Protein AF-A0A3D0S8X0-F1 (afdb_monomer_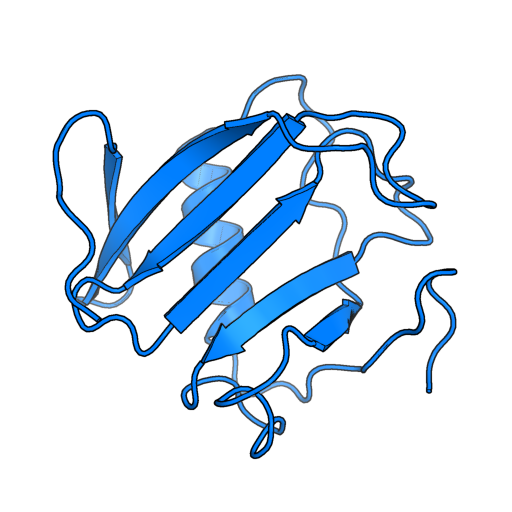lite)

Radius of gyration: 13.37 Å; chains: 1; bounding box: 34×30×32 Å

Secondary structure (DSSP, 8-state):
-PPP-TT-EEEEETTEEEEEEEEE-PPPTTBS-SEEEEEEETTSSEEEEEETTB-GGG-EEEEEES-STT-TTTTSS-EEEE-----SSSS--HHHHHHHHHHHTSSSPPPBB-TTS-B-

Structure (mmCIF, N/CA/C/O backbone):
data_AF-A0A3D0S8X0-F1
#
_entry.id   AF-A0A3D0S8X0-F1
#
loop_
_atom_site.group_PDB
_atom_site.id
_atom_site.type_symbol
_atom_site.label_atom_id
_atom_site.label_alt_id
_atom_site.label_comp_id
_atom_site.label_asym_id
_atom_site.label_entity_id
_atom_site.label_seq_id
_atom_site.pdbx_PDB_ins_code
_atom_site.Cartn_x
_atom_site.Cartn_y
_atom_site.Cartn_z
_atom_site.occupancy
_atom_site.B_iso_or_equiv
_atom_site.auth_seq_id
_atom_site.auth_comp_id
_atom_site.auth_asym_id
_atom_site.auth_atom_id
_atom_site.pdbx_PDB_model_num
ATOM 1 N N . MET A 1 1 ? -0.470 -2.572 17.639 1.00 41.50 1 MET A N 1
ATOM 2 C CA . MET A 1 1 ? -0.042 -1.162 17.768 1.00 41.50 1 MET A CA 1
ATOM 3 C C . MET A 1 1 ? -1.163 -0.285 17.238 1.00 41.50 1 MET A C 1
ATOM 5 O O . MET A 1 1 ? -1.535 -0.459 16.087 1.00 41.50 1 MET A O 1
ATOM 9 N N . ALA A 1 2 ? -1.746 0.585 18.065 1.00 41.28 2 ALA A N 1
ATOM 10 C CA . ALA A 1 2 ? -2.797 1.498 17.616 1.00 41.28 2 ALA A CA 1
ATOM 11 C C . ALA A 1 2 ? -2.162 2.678 16.867 1.00 41.28 2 ALA A C 1
ATOM 13 O O . ALA A 1 2 ? -1.324 3.395 17.414 1.00 41.28 2 ALA A O 1
ATOM 14 N N . VAL A 1 3 ? -2.530 2.867 15.602 1.00 56.97 3 VAL A N 1
ATOM 15 C CA . VAL A 1 3 ? -2.006 3.957 14.775 1.00 56.97 3 VAL A CA 1
ATOM 16 C C . VAL A 1 3 ? -2.866 5.207 14.998 1.00 56.97 3 VAL A C 1
ATOM 18 O O . VAL A 1 3 ? -4.050 5.213 14.680 1.00 56.97 3 VAL A O 1
ATOM 21 N N . SER A 1 4 ? -2.282 6.278 15.550 1.00 51.75 4 SER A N 1
ATOM 22 C CA . SER A 1 4 ? -2.991 7.549 15.810 1.00 51.75 4 SER A CA 1
ATOM 23 C C . SER A 1 4 ? -3.616 8.143 14.535 1.00 51.75 4 SER A C 1
ATOM 25 O O . SER A 1 4 ? -2.936 8.312 13.535 1.00 51.75 4 SER A O 1
ATOM 27 N N . GLY A 1 5 ? -4.898 8.504 14.519 1.00 54.31 5 GLY A N 1
ATOM 28 C CA . GLY A 1 5 ? -5.562 9.000 13.298 1.00 54.31 5 GLY A CA 1
ATOM 29 C C . GLY A 1 5 ? -5.206 10.434 12.867 1.00 54.31 5 GLY A C 1
ATOM 30 O O . GLY A 1 5 ? -5.676 10.886 11.824 1.00 54.31 5 GLY A O 1
ATOM 31 N N . LYS A 1 6 ? -4.427 11.184 13.658 1.00 55.84 6 LYS A N 1
ATOM 32 C CA . LYS A 1 6 ? -4.190 12.622 13.432 1.00 55.84 6 LYS A CA 1
ATOM 33 C C . LYS A 1 6 ? -3.328 12.853 12.179 1.00 55.84 6 LYS A C 1
ATOM 35 O O . LYS A 1 6 ? -2.241 12.296 12.076 1.00 55.84 6 LYS A O 1
ATOM 40 N N . GLY A 1 7 ? -3.816 13.664 11.233 1.00 65.31 7 GLY A N 1
ATOM 41 C CA . GLY A 1 7 ? -3.108 14.004 9.984 1.00 65.31 7 GLY A CA 1
ATOM 42 C C . GLY A 1 7 ? -3.128 12.920 8.898 1.00 65.31 7 GLY A C 1
ATOM 43 O O . GLY A 1 7 ? -2.474 13.073 7.871 1.00 65.31 7 GLY A O 1
ATOM 44 N N . ARG A 1 8 ? -3.877 11.829 9.104 1.00 81.50 8 ARG A N 1
ATOM 45 C CA . ARG A 1 8 ? -3.945 10.685 8.185 1.00 81.50 8 ARG A CA 1
ATOM 46 C C . ARG A 1 8 ? -5.284 10.652 7.462 1.00 81.50 8 ARG A C 1
ATOM 48 O O . ARG A 1 8 ? -6.330 10.934 8.047 1.00 81.50 8 ARG A O 1
ATOM 55 N N . ARG A 1 9 ? -5.257 10.288 6.183 1.00 88.12 9 ARG A N 1
ATOM 56 C CA . ARG A 1 9 ? -6.460 10.132 5.364 1.00 88.12 9 ARG A CA 1
ATOM 57 C C . ARG A 1 9 ? -7.066 8.756 5.617 1.00 88.12 9 ARG A C 1
ATOM 59 O O . ARG A 1 9 ? -6.347 7.777 5.797 1.00 88.12 9 ARG A O 1
ATOM 66 N N . LYS A 1 10 ? -8.396 8.683 5.646 1.00 90.56 10 LYS A N 1
ATOM 67 C CA . LYS A 1 10 ? -9.140 7.429 5.822 1.00 90.56 10 LYS A CA 1
ATOM 68 C C . LYS A 1 10 ? -9.636 6.931 4.472 1.00 90.56 10 LYS A C 1
ATOM 70 O O . LYS A 1 10 ? -10.023 7.736 3.627 1.00 90.56 10 LYS A O 1
ATOM 75 N N . ILE A 1 11 ? -9.648 5.619 4.281 1.00 90.88 11 ILE A N 1
ATOM 76 C CA . ILE A 1 11 ? -10.283 4.972 3.131 1.00 90.88 11 ILE A CA 1
ATOM 77 C C . ILE A 1 11 ? -10.914 3.652 3.571 1.00 90.88 11 ILE A C 1
ATOM 79 O O . ILE A 1 11 ? -10.385 2.968 4.447 1.00 90.88 11 ILE A O 1
ATOM 83 N N . ILE A 1 12 ? -12.058 3.312 2.980 1.00 90.50 12 ILE A N 1
ATOM 84 C CA . ILE A 1 12 ? -12.750 2.046 3.224 1.00 90.50 12 ILE A CA 1
ATOM 85 C C . ILE A 1 12 ? -12.646 1.201 1.956 1.00 90.50 12 ILE A C 1
ATOM 87 O O . ILE A 1 12 ? -13.060 1.637 0.878 1.00 90.50 12 ILE A O 1
ATOM 91 N N . VAL A 1 13 ? -12.083 0.002 2.088 1.00 87.88 13 VAL A N 1
ATOM 92 C CA . VAL A 1 13 ? -11.888 -0.962 0.995 1.00 87.88 13 VAL A CA 1
ATOM 93 C C . VAL A 1 13 ? -12.299 -2.339 1.507 1.00 87.88 13 VAL A C 1
ATOM 95 O O . VAL A 1 13 ? -11.911 -2.720 2.608 1.00 87.88 13 VAL A O 1
ATOM 98 N N . GLY A 1 14 ? -13.149 -3.060 0.767 1.00 83.94 14 GLY A N 1
ATOM 99 C CA . GLY A 1 14 ? -13.637 -4.384 1.185 1.00 83.94 14 GLY A CA 1
ATOM 100 C C . GLY A 1 14 ? -14.328 -4.405 2.559 1.00 83.94 14 GLY A C 1
ATOM 101 O O . GLY A 1 14 ? -14.204 -5.378 3.294 1.00 83.94 14 GLY A O 1
ATOM 102 N N . GLY A 1 15 ? -14.984 -3.307 2.958 1.00 85.19 15 GLY A N 1
ATOM 103 C CA . GLY A 1 15 ? -15.625 -3.174 4.276 1.00 85.19 15 GLY A CA 1
ATOM 104 C C . GLY A 1 15 ? -14.664 -2.941 5.451 1.00 85.19 15 GLY A C 1
ATOM 105 O O . GLY A 1 15 ? -15.112 -2.833 6.590 1.00 85.19 15 GLY A O 1
ATOM 106 N N . ARG A 1 16 ? -13.354 -2.820 5.203 1.00 87.88 16 ARG A N 1
ATOM 107 C CA . ARG A 1 16 ? -12.332 -2.552 6.224 1.00 87.88 16 ARG A CA 1
ATOM 108 C C . ARG A 1 16 ? -11.845 -1.110 6.148 1.00 87.88 16 ARG A C 1
ATOM 110 O O . ARG A 1 16 ? -11.749 -0.528 5.069 1.00 87.88 16 ARG A O 1
ATOM 117 N N . THR A 1 17 ? -11.534 -0.532 7.309 1.00 89.81 17 THR A N 1
ATOM 118 C CA . THR A 1 17 ? -11.013 0.839 7.408 1.00 89.81 17 THR A CA 1
ATOM 119 C C . THR A 1 17 ? -9.492 0.839 7.405 1.00 89.81 17 THR A C 1
ATOM 121 O O . THR A 1 17 ? -8.855 0.197 8.244 1.00 89.81 17 THR A O 1
ATOM 124 N N . TYR A 1 18 ? -8.930 1.645 6.512 1.00 90.25 18 TYR A N 1
ATOM 125 C CA . TYR A 1 18 ? -7.502 1.881 6.387 1.00 90.25 18 TYR A CA 1
ATOM 126 C C . TYR A 1 18 ? -7.182 3.358 6.612 1.00 90.25 18 TYR A C 1
ATOM 128 O O . TYR A 1 18 ? -7.964 4.255 6.277 1.00 90.25 18 TYR A O 1
ATOM 136 N N . LEU A 1 19 ? -6.008 3.599 7.182 1.00 90.88 19 LEU A N 1
ATOM 137 C CA . LEU A 1 19 ? -5.378 4.903 7.297 1.00 90.88 19 LEU A CA 1
ATOM 138 C C . LEU A 1 19 ? -4.219 4.962 6.312 1.00 90.88 19 LEU A C 1
ATOM 140 O O . LEU A 1 19 ? -3.419 4.034 6.241 1.00 90.88 19 LEU A O 1
ATOM 144 N N . TRP A 1 20 ? -4.100 6.063 5.586 1.00 90.81 20 TRP A N 1
ATOM 145 C CA . TRP A 1 20 ? -2.988 6.277 4.675 1.00 90.81 20 TRP A CA 1
ATOM 146 C C . TRP A 1 20 ? -2.471 7.708 4.738 1.00 90.81 20 TRP A C 1
ATOM 148 O O . TRP A 1 20 ? -3.191 8.645 5.097 1.00 90.81 20 TRP A O 1
ATOM 158 N N . TRP A 1 21 ? -1.193 7.869 4.427 1.00 89.38 21 TRP A N 1
ATOM 159 C CA . TRP A 1 21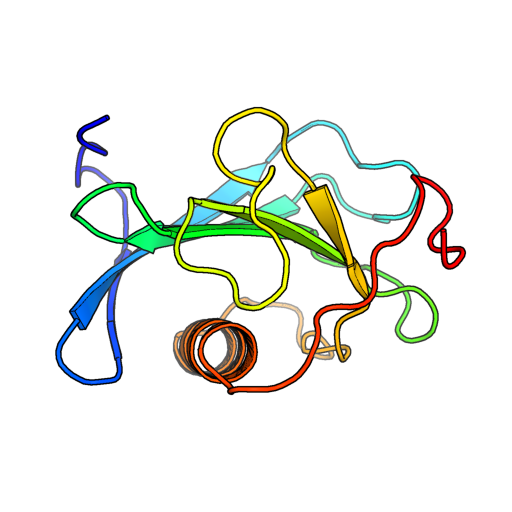 ? -0.529 9.162 4.330 1.00 89.38 21 TRP A CA 1
ATOM 160 C C . TRP A 1 21 ? 0.686 9.056 3.415 1.00 89.38 21 TRP A C 1
ATOM 162 O O . TRP A 1 21 ? 1.187 7.964 3.151 1.00 89.38 21 TRP A O 1
ATOM 172 N N . VAL A 1 22 ? 1.146 10.208 2.943 1.00 86.75 22 VAL A N 1
ATOM 173 C CA . VAL A 1 22 ? 2.434 10.339 2.266 1.00 86.75 22 VAL A CA 1
ATOM 174 C C . VAL A 1 22 ? 3.428 10.862 3.296 1.00 86.75 22 VAL A C 1
ATOM 176 O O . VAL A 1 22 ? 3.101 11.781 4.048 1.00 86.75 22 VAL A O 1
ATOM 179 N N . GLY A 1 23 ? 4.589 10.227 3.388 1.00 85.75 23 GLY A N 1
ATOM 180 C CA . GLY A 1 23 ? 5.685 10.623 4.262 1.00 85.75 23 GLY A CA 1
ATOM 181 C C . GLY A 1 23 ? 6.992 10.744 3.490 1.00 85.75 23 GLY A C 1
ATOM 182 O O . GLY A 1 23 ? 7.054 10.385 2.316 1.00 85.75 23 GLY A O 1
ATOM 183 N N . HIS A 1 24 ? 8.015 11.228 4.184 1.00 83.56 24 HIS A N 1
ATOM 184 C CA . HIS A 1 24 ? 9.392 11.308 3.704 1.00 83.56 24 HIS A CA 1
ATOM 185 C C . HIS A 1 24 ? 10.272 10.464 4.633 1.00 83.56 24 HIS A C 1
ATOM 187 O O . HIS A 1 24 ? 10.079 10.507 5.851 1.00 83.56 24 HIS A O 1
ATOM 193 N N . ASP A 1 25 ? 11.148 9.647 4.063 1.00 81.50 25 ASP A N 1
ATOM 194 C CA . ASP A 1 25 ? 12.135 8.804 4.747 1.00 81.50 25 ASP A CA 1
ATOM 195 C C . ASP A 1 25 ? 13.425 8.793 3.923 1.00 81.50 25 ASP A C 1
ATOM 197 O O . ASP A 1 25 ? 13.432 9.265 2.786 1.00 81.50 25 ASP A O 1
ATOM 201 N N . ASP A 1 26 ? 14.498 8.222 4.459 1.00 75.50 26 ASP A N 1
ATOM 202 C CA . ASP A 1 26 ? 15.698 8.012 3.653 1.00 75.50 26 ASP A CA 1
ATOM 203 C C . ASP A 1 26 ? 15.349 7.206 2.386 1.00 75.50 26 ASP A C 1
ATOM 205 O O . ASP A 1 26 ? 14.609 6.214 2.463 1.00 75.50 26 ASP A O 1
ATOM 209 N N . PRO A 1 27 ? 15.840 7.625 1.203 1.00 67.38 27 PRO A N 1
ATOM 210 C CA . PRO A 1 27 ? 15.552 6.921 -0.033 1.00 67.38 27 PRO A CA 1
ATOM 211 C C . PRO A 1 27 ? 16.077 5.486 0.063 1.00 67.38 27 PRO A C 1
ATOM 213 O O . PRO A 1 27 ? 17.248 5.239 0.362 1.00 67.38 27 PRO A O 1
ATOM 216 N N . GLU A 1 28 ? 15.203 4.523 -0.213 1.00 70.12 28 GLU A N 1
ATOM 217 C CA . GLU A 1 28 ? 15.611 3.138 -0.400 1.00 70.12 28 GLU A CA 1
ATOM 218 C C . GLU A 1 28 ? 16.532 3.036 -1.625 1.00 70.12 28 GLU A C 1
ATOM 220 O O . GLU A 1 28 ? 16.419 3.801 -2.578 1.00 70.12 28 GLU A O 1
ATOM 225 N N . CYS A 1 29 ? 17.420 2.039 -1.643 1.00 66.62 29 CYS A N 1
ATOM 226 C CA . CYS A 1 29 ? 18.461 1.877 -2.673 1.00 66.62 29 CYS A CA 1
ATOM 227 C C . CYS A 1 29 ? 17.934 1.901 -4.128 1.00 66.62 29 CYS A C 1
ATOM 229 O O . CYS A 1 29 ? 18.673 2.220 -5.057 1.00 66.62 29 CYS A O 1
ATOM 231 N N . LEU A 1 30 ? 16.656 1.571 -4.322 1.00 66.12 30 LEU A N 1
ATOM 232 C CA . LEU A 1 30 ? 15.970 1.545 -5.613 1.00 66.12 30 LEU A CA 1
ATOM 233 C C . LEU A 1 30 ? 14.885 2.621 -5.770 1.00 66.12 30 LEU A C 1
ATOM 235 O O . LEU A 1 30 ? 14.298 2.725 -6.850 1.00 66.12 30 LEU A O 1
ATOM 239 N N . SER A 1 31 ? 14.573 3.393 -4.725 1.00 64.44 31 SER A N 1
ATOM 240 C CA . SER A 1 31 ? 13.659 4.521 -4.856 1.00 64.44 31 SER A CA 1
ATOM 241 C C . SER A 1 31 ? 14.454 5.764 -5.228 1.00 64.44 31 SER A C 1
ATOM 243 O O . SER A 1 31 ? 15.294 6.243 -4.476 1.00 64.44 31 SER A O 1
ATOM 245 N N . GLY A 1 32 ? 14.153 6.344 -6.391 1.00 66.00 32 GLY A N 1
ATOM 246 C CA . GLY A 1 32 ? 14.696 7.651 -6.774 1.00 66.00 32 GLY A CA 1
ATOM 247 C C . GLY A 1 32 ? 14.150 8.813 -5.931 1.00 66.00 32 GLY A C 1
ATOM 248 O O . GLY A 1 32 ? 14.402 9.969 -6.256 1.00 66.00 32 GLY A O 1
ATOM 249 N N . SER A 1 33 ? 13.360 8.525 -4.891 1.00 74.00 33 SER A N 1
ATOM 250 C CA . SE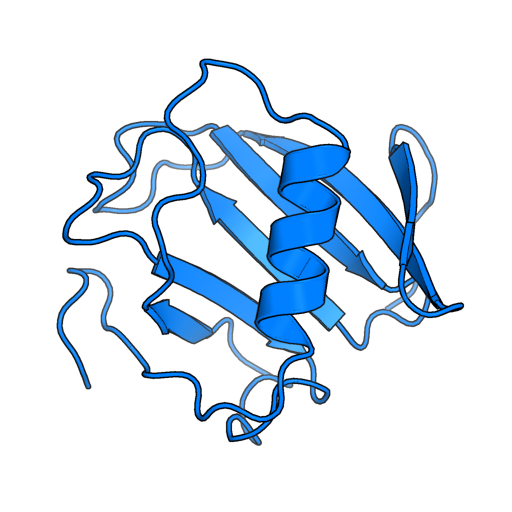R A 1 33 ? 12.700 9.491 -4.019 1.00 74.00 33 SER A CA 1
ATOM 251 C C . SER A 1 33 ? 12.731 9.021 -2.564 1.00 74.00 33 SER A C 1
ATOM 253 O O . SER A 1 33 ? 12.661 7.826 -2.273 1.00 74.00 33 SER A O 1
ATOM 255 N N . ASP A 1 34 ? 12.799 10.005 -1.676 1.00 81.06 34 ASP A N 1
ATOM 256 C CA . ASP A 1 34 ? 12.584 9.939 -0.228 1.00 81.06 34 ASP A CA 1
ATOM 257 C C . ASP A 1 34 ? 11.093 9.793 0.139 1.00 81.06 34 ASP A C 1
ATOM 259 O O . ASP A 1 34 ? 10.722 9.519 1.277 1.00 81.06 34 ASP A O 1
ATOM 263 N N . THR A 1 35 ? 10.198 10.002 -0.825 1.00 83.31 35 THR A N 1
ATOM 264 C CA . THR A 1 35 ? 8.764 10.080 -0.584 1.00 83.31 35 THR A CA 1
ATOM 265 C C . THR A 1 35 ? 8.135 8.695 -0.668 1.00 83.31 35 THR A C 1
ATOM 267 O O . THR A 1 35 ? 8.280 7.987 -1.666 1.00 83.31 35 THR A O 1
ATOM 270 N N . TYR A 1 36 ? 7.356 8.316 0.344 1.00 86.25 36 TYR A N 1
ATOM 271 C CA . TYR A 1 36 ? 6.651 7.037 0.382 1.00 86.25 36 TYR A CA 1
ATOM 272 C C . TYR A 1 36 ? 5.174 7.195 0.737 1.00 86.25 36 TYR A C 1
ATOM 274 O O . TYR A 1 36 ? 4.766 8.029 1.546 1.00 86.25 36 TYR A O 1
ATOM 282 N N . LEU A 1 37 ? 4.353 6.336 0.143 1.00 88.25 37 LEU A N 1
ATOM 283 C CA . LEU A 1 37 ? 2.987 6.079 0.559 1.00 88.25 37 LEU A CA 1
ATOM 284 C C . LEU A 1 37 ? 2.996 5.032 1.668 1.00 88.25 37 LEU A C 1
ATOM 286 O O . LEU A 1 37 ? 3.491 3.925 1.476 1.00 88.25 37 LEU A O 1
ATOM 290 N N . MET A 1 38 ? 2.382 5.357 2.797 1.00 89.62 38 MET A N 1
ATOM 291 C CA . MET A 1 38 ? 2.107 4.415 3.873 1.00 89.62 38 MET A CA 1
ATOM 292 C C . MET A 1 38 ? 0.614 4.142 3.957 1.00 89.62 38 MET A C 1
ATOM 294 O O . MET A 1 38 ? -0.190 5.074 3.993 1.00 89.62 38 MET A O 1
ATOM 298 N N . VAL A 1 39 ? 0.252 2.867 4.034 1.00 91.06 39 VAL A N 1
ATOM 299 C CA . VAL A 1 39 ? -1.118 2.393 4.230 1.00 91.06 39 VAL A CA 1
ATOM 300 C C . VAL A 1 39 ? -1.115 1.397 5.373 1.00 91.06 39 VAL A C 1
ATOM 302 O O . VAL A 1 39 ? -0.323 0.462 5.387 1.00 91.06 39 VAL A O 1
ATOM 305 N N . VAL A 1 40 ? -2.011 1.580 6.333 1.00 89.81 40 VAL A N 1
ATOM 306 C CA . VAL A 1 40 ? -2.177 0.666 7.463 1.00 89.81 40 VAL A CA 1
ATOM 307 C C . VAL A 1 40 ? -3.646 0.418 7.745 1.00 89.81 40 VAL A C 1
ATOM 309 O O . VAL A 1 40 ? -4.481 1.305 7.570 1.00 89.81 40 VAL A O 1
ATOM 312 N N . SER A 1 41 ? -3.982 -0.774 8.216 1.00 88.38 41 SER A N 1
ATOM 313 C CA . SER A 1 41 ? -5.307 -1.039 8.770 1.00 88.38 41 SER A CA 1
ATOM 314 C C . SER A 1 41 ? -5.454 -0.419 10.160 1.00 88.38 41 SER A C 1
ATOM 316 O O . SER A 1 41 ? -4.481 -0.220 10.892 1.00 88.38 41 SER A O 1
ATOM 318 N N . ALA A 1 42 ? -6.695 -0.133 10.556 1.00 81.25 42 ALA A N 1
ATOM 319 C CA . ALA A 1 42 ? -6.990 0.393 11.891 1.00 81.25 42 ALA A CA 1
ATOM 320 C C . ALA A 1 42 ? -6.579 -0.566 13.031 1.00 81.25 42 ALA A C 1
ATOM 322 O O . ALA A 1 42 ? -6.235 -0.113 14.121 1.00 81.25 42 ALA A O 1
ATOM 323 N N . ASP A 1 43 ? -6.582 -1.878 12.779 1.00 80.12 43 ASP A N 1
ATOM 324 C CA . ASP A 1 43 ? -6.158 -2.909 13.735 1.00 80.12 43 ASP A CA 1
ATOM 325 C C . ASP A 1 43 ? -4.630 -3.129 13.772 1.00 80.12 43 ASP A C 1
ATOM 327 O O . ASP A 1 43 ? -4.130 -3.875 14.619 1.00 80.12 43 ASP A O 1
ATOM 331 N N . GLY A 1 44 ? -3.878 -2.475 12.875 1.00 76.62 44 GLY A N 1
ATOM 332 C CA . GLY A 1 44 ? -2.424 -2.584 12.761 1.00 76.62 44 GLY A CA 1
ATOM 333 C C . GLY A 1 44 ? -1.921 -3.952 12.292 1.00 76.62 44 GLY A C 1
ATOM 334 O O . GLY A 1 44 ? -0.739 -4.246 12.468 1.00 76.62 44 GLY A O 1
ATOM 335 N N . ARG A 1 45 ? -2.796 -4.804 11.742 1.00 82.25 45 ARG A N 1
ATOM 336 C CA . ARG A 1 45 ? -2.438 -6.129 11.203 1.00 82.25 45 ARG A CA 1
ATOM 337 C C . ARG A 1 45 ? -2.005 -6.094 9.741 1.00 82.25 45 ARG A C 1
ATOM 339 O O . ARG A 1 45 ? -1.394 -7.060 9.287 1.00 82.25 45 ARG A O 1
ATOM 346 N N . PHE A 1 46 ? -2.284 -4.990 9.055 1.00 85.94 46 PHE A N 1
ATOM 347 C CA . PHE A 1 46 ? -1.893 -4.696 7.687 1.00 85.94 46 PHE A CA 1
ATOM 348 C C . PHE A 1 46 ? -1.111 -3.387 7.663 1.00 85.94 46 PHE A C 1
ATOM 350 O O . PHE A 1 46 ? -1.565 -2.365 8.180 1.00 85.94 46 PHE A O 1
ATOM 357 N N . GLY A 1 47 ? 0.053 -3.419 7.036 1.00 88.44 47 GLY A N 1
ATOM 358 C CA . GLY A 1 47 ? 0.951 -2.293 6.881 1.00 88.44 47 GLY A CA 1
ATOM 359 C C . GLY A 1 47 ? 1.703 -2.428 5.572 1.00 88.44 47 GLY A C 1
ATOM 360 O O . GLY A 1 47 ? 2.228 -3.488 5.244 1.00 88.44 47 GLY A O 1
ATOM 361 N N . VAL A 1 48 ? 1.719 -1.350 4.807 1.00 89.62 48 VAL A N 1
ATOM 362 C CA . VAL A 1 48 ? 2.292 -1.298 3.471 1.00 89.62 48 VAL A CA 1
ATOM 363 C C . VAL A 1 48 ? 2.994 0.033 3.299 1.00 89.62 48 VAL A C 1
ATOM 365 O O . VAL A 1 48 ? 2.390 1.081 3.524 1.00 89.62 48 VAL A O 1
ATOM 368 N N . ARG A 1 49 ? 4.245 -0.012 2.849 1.00 88.81 49 ARG A N 1
ATOM 369 C CA . ARG A 1 49 ? 4.992 1.142 2.359 1.00 88.81 49 ARG A CA 1
ATOM 370 C C . ARG A 1 49 ? 5.319 0.956 0.892 1.00 88.81 49 ARG A C 1
ATOM 372 O O . ARG A 1 49 ? 5.833 -0.082 0.488 1.00 88.81 49 ARG A O 1
ATOM 379 N N . PHE A 1 50 ? 5.054 1.986 0.111 1.00 86.94 50 PHE A N 1
ATOM 380 C CA . PHE A 1 50 ? 5.404 2.041 -1.295 1.00 86.94 50 PHE A CA 1
ATOM 381 C C . PHE A 1 50 ? 6.159 3.340 -1.560 1.00 86.94 50 PHE A C 1
ATOM 383 O O . PHE A 1 50 ? 5.585 4.421 -1.434 1.00 86.94 50 PHE A O 1
ATOM 390 N N . PHE A 1 51 ? 7.441 3.246 -1.903 1.00 84.06 51 PHE A N 1
ATOM 391 C CA . PHE A 1 51 ? 8.232 4.419 -2.267 1.00 84.06 51 PHE A CA 1
ATOM 392 C C . PHE A 1 51 ? 7.831 4.921 -3.654 1.00 84.06 51 PHE A C 1
ATOM 394 O O . PHE A 1 51 ? 7.639 4.122 -4.572 1.00 84.06 51 PHE A O 1
ATOM 401 N N . LEU A 1 52 ? 7.690 6.235 -3.804 1.00 80.94 52 LEU A N 1
ATOM 402 C CA . LEU A 1 52 ? 7.386 6.875 -5.080 1.00 80.94 52 LEU A CA 1
ATOM 403 C C . LEU A 1 52 ? 8.650 6.959 -5.951 1.00 80.94 52 LEU A C 1
ATOM 405 O O . LEU A 1 52 ? 9.770 6.826 -5.465 1.00 80.94 52 LEU A O 1
ATOM 409 N N . GLY A 1 53 ? 8.473 7.149 -7.261 1.00 75.50 53 GLY A N 1
ATOM 410 C CA . GLY A 1 53 ? 9.601 7.309 -8.189 1.00 75.50 53 GLY A CA 1
ATOM 411 C C . GLY A 1 53 ? 10.440 6.043 -8.411 1.00 75.50 53 GLY A C 1
ATOM 412 O O . GLY A 1 53 ? 11.594 6.139 -8.819 1.00 75.50 53 GLY A O 1
ATOM 413 N N . GLN A 1 54 ? 9.889 4.859 -8.129 1.00 76.44 54 GLN A N 1
ATOM 414 C CA . GLN A 1 54 ? 10.531 3.588 -8.467 1.00 76.44 54 GLN A CA 1
ATOM 415 C C . GLN A 1 54 ? 10.465 3.313 -9.972 1.00 76.44 54 GLN A C 1
ATOM 417 O O . GLN A 1 54 ? 9.483 3.651 -10.632 1.00 76.44 54 GLN A O 1
ATOM 422 N N . LEU A 1 55 ? 11.483 2.637 -10.506 1.00 74.06 55 LEU A N 1
ATOM 423 C CA . LEU A 1 55 ? 11.469 2.153 -11.886 1.00 74.06 55 LEU A CA 1
ATOM 424 C C . LEU A 1 55 ? 10.421 1.044 -12.053 1.00 74.06 55 LEU A C 1
ATOM 426 O O . LEU A 1 55 ? 10.280 0.169 -11.192 1.00 74.06 55 LEU A O 1
ATOM 430 N N . ALA A 1 56 ? 9.703 1.053 -13.178 1.00 72.19 56 ALA A N 1
ATOM 431 C CA . ALA A 1 56 ? 8.613 0.110 -13.433 1.00 72.19 56 ALA A CA 1
ATOM 432 C C . ALA A 1 56 ? 9.061 -1.363 -13.372 1.00 72.19 56 ALA A C 1
ATOM 434 O O . ALA A 1 56 ? 8.343 -2.206 -12.843 1.00 72.19 56 ALA A O 1
ATOM 435 N N . GLU A 1 57 ? 10.274 -1.658 -13.842 1.00 69.81 57 GLU A N 1
ATOM 436 C CA . GLU A 1 57 ? 10.830 -3.016 -13.921 1.00 69.81 57 GLU A CA 1
ATOM 437 C C . GLU A 1 57 ? 11.276 -3.592 -12.567 1.00 69.81 57 GLU A C 1
ATOM 439 O O . GLU A 1 57 ? 11.497 -4.794 -12.452 1.00 69.81 57 GLU A O 1
ATOM 444 N N . ARG A 1 58 ? 11.431 -2.748 -11.539 1.00 73.62 58 ARG A N 1
ATOM 445 C CA . ARG A 1 58 ? 11.938 -3.140 -10.210 1.00 73.62 58 ARG A CA 1
ATOM 446 C C . ARG A 1 58 ? 11.078 -2.592 -9.080 1.00 73.62 58 ARG A C 1
ATOM 448 O O . ARG A 1 58 ? 11.573 -2.352 -7.983 1.00 73.62 58 ARG A O 1
ATOM 455 N N . SER A 1 59 ? 9.797 -2.360 -9.362 1.00 80.75 59 SER A N 1
ATOM 456 C CA . SER A 1 59 ? 8.873 -1.824 -8.372 1.00 80.75 59 SER A CA 1
ATOM 457 C C . SER A 1 59 ? 8.631 -2.850 -7.263 1.00 80.75 59 SER A C 1
ATOM 459 O O . SER A 1 59 ? 8.183 -3.974 -7.501 1.00 80.75 59 SER A O 1
ATOM 461 N N . PHE A 1 60 ? 8.908 -2.450 -6.030 1.00 85.00 60 PHE A N 1
ATOM 462 C CA . PHE A 1 60 ? 8.707 -3.243 -4.833 1.00 85.00 60 PHE A CA 1
ATOM 463 C C . PHE A 1 60 ? 7.832 -2.501 -3.827 1.00 85.00 60 PHE A C 1
ATOM 465 O O . PHE A 1 60 ? 7.749 -1.269 -3.766 1.00 85.00 60 PHE A O 1
ATOM 472 N N . LEU A 1 61 ? 7.174 -3.302 -3.008 1.00 87.38 61 LEU A N 1
ATOM 473 C CA . LEU A 1 61 ? 6.313 -2.867 -1.934 1.00 87.38 61 LEU A CA 1
ATOM 474 C C . LEU A 1 61 ? 6.826 -3.479 -0.641 1.00 87.38 61 LEU A C 1
ATOM 476 O O . LEU A 1 61 ? 7.190 -4.652 -0.600 1.00 87.38 61 LEU A O 1
ATOM 480 N N . ILE A 1 62 ? 6.885 -2.682 0.417 1.00 87.50 62 ILE A N 1
ATOM 481 C CA . ILE A 1 62 ? 7.329 -3.152 1.720 1.00 87.50 62 ILE A CA 1
ATOM 482 C C . ILE A 1 62 ? 6.095 -3.461 2.558 1.00 87.50 62 ILE A C 1
ATOM 484 O O . ILE A 1 62 ? 5.327 -2.564 2.898 1.00 87.50 62 ILE A O 1
ATOM 488 N N . VAL A 1 63 ? 5.892 -4.730 2.880 1.00 87.81 63 VAL A N 1
ATOM 489 C CA . VAL A 1 63 ? 4.769 -5.204 3.686 1.00 87.81 63 VAL A CA 1
ATOM 490 C C . VAL A 1 63 ? 5.196 -5.468 5.124 1.00 87.81 63 VAL A C 1
ATOM 492 O O . VAL A 1 63 ? 6.311 -5.916 5.396 1.00 87.81 63 VAL A O 1
ATOM 495 N N . LEU A 1 64 ? 4.273 -5.218 6.044 1.00 85.38 64 LEU A N 1
ATOM 496 C CA . LEU A 1 64 ? 4.361 -5.564 7.454 1.00 85.38 64 LEU A CA 1
ATOM 497 C C . LEU A 1 64 ? 2.964 -5.941 7.940 1.00 85.38 64 LEU A C 1
ATOM 499 O O . LEU A 1 64 ? 2.041 -5.135 7.896 1.00 85.38 64 LEU A O 1
ATOM 503 N N . GLY A 1 65 ? 2.789 -7.162 8.413 1.00 79.62 65 GLY A N 1
ATOM 504 C CA . GLY A 1 65 ? 1.500 -7.659 8.861 1.00 79.62 65 GLY A CA 1
ATOM 505 C C . GLY A 1 65 ? 1.358 -9.163 8.705 1.00 79.62 65 GLY A C 1
ATOM 506 O O . GLY A 1 65 ? 2.047 -9.785 7.910 1.00 79.62 65 GLY A O 1
ATOM 507 N N . ARG A 1 66 ? 0.431 -9.766 9.448 1.00 73.31 66 ARG A N 1
ATOM 508 C CA . ARG A 1 66 ? 0.157 -11.215 9.356 1.00 73.31 66 ARG A CA 1
ATOM 509 C C . ARG A 1 66 ? -0.930 -11.561 8.336 1.00 73.31 66 ARG A C 1
ATOM 511 O O . ARG A 1 66 ? -1.236 -12.732 8.160 1.00 73.31 66 ARG A O 1
ATOM 518 N N . GLU A 1 67 ? -1.528 -10.555 7.700 1.00 74.81 67 GLU A N 1
ATOM 519 C CA . GLU A 1 67 ? -2.640 -10.736 6.755 1.00 74.81 67 GLU A CA 1
ATOM 520 C C . GLU A 1 67 ? -2.187 -11.011 5.315 1.00 74.81 67 GLU A C 1
ATOM 522 O O . GLU A 1 67 ? -3.011 -11.324 4.463 1.00 74.81 67 GLU A O 1
ATOM 527 N N . PHE A 1 68 ? -0.889 -10.914 5.026 1.00 74.12 68 PHE A N 1
ATOM 528 C CA . PHE A 1 68 ? -0.370 -11.149 3.684 1.00 74.12 68 PHE A CA 1
ATOM 529 C C . PHE A 1 68 ? -0.253 -12.651 3.404 1.00 74.12 68 PHE A C 1
ATOM 531 O O . PHE A 1 68 ? 0.546 -13.361 4.025 1.00 74.12 68 PHE A O 1
ATOM 538 N N . HIS A 1 69 ? -1.049 -13.132 2.447 1.00 66.19 69 HIS A N 1
ATOM 539 C CA . HIS A 1 69 ? -1.026 -14.522 2.001 1.00 66.19 69 HIS A CA 1
ATOM 540 C C . HIS A 1 69 ? 0.386 -14.904 1.518 1.00 66.19 69 HIS A C 1
ATOM 542 O O . HIS A 1 69 ? 1.014 -14.199 0.729 1.00 66.19 69 HIS A O 1
ATOM 548 N N . GLY A 1 70 ? 0.917 -16.012 2.044 1.00 64.50 70 GLY A N 1
ATOM 549 C CA . GLY A 1 70 ? 2.270 -16.494 1.736 1.00 64.50 70 GLY A CA 1
ATOM 550 C C . GLY A 1 70 ? 3.407 -15.888 2.575 1.00 64.50 70 GLY A C 1
ATOM 551 O O . GLY A 1 70 ? 4.543 -16.338 2.455 1.00 64.50 70 GLY A O 1
ATOM 552 N N . LEU A 1 71 ? 3.137 -14.930 3.474 1.00 65.50 71 LEU A N 1
ATOM 553 C CA . LEU A 1 71 ? 4.163 -14.281 4.304 1.00 65.50 71 LEU A CA 1
ATOM 554 C C . LEU A 1 71 ? 3.886 -14.445 5.801 1.00 65.50 71 LEU A C 1
ATOM 556 O O . LEU A 1 71 ? 3.568 -13.491 6.507 1.00 65.50 71 LEU A O 1
ATOM 560 N N . ARG A 1 72 ? 4.067 -15.669 6.312 1.00 62.16 72 ARG A N 1
ATOM 561 C CA . ARG A 1 72 ? 3.906 -15.964 7.751 1.00 62.16 72 ARG A CA 1
ATOM 562 C C . ARG A 1 72 ? 4.860 -15.154 8.642 1.00 62.16 72 ARG A C 1
ATOM 564 O O . ARG A 1 72 ? 4.507 -14.842 9.778 1.00 62.16 72 ARG A O 1
ATOM 571 N N . ASP A 1 73 ? 6.008 -14.746 8.101 1.00 65.56 73 ASP A N 1
ATOM 572 C CA . ASP A 1 73 ? 7.046 -14.002 8.827 1.00 65.56 73 ASP A CA 1
ATOM 573 C C . ASP A 1 73 ? 6.840 -12.480 8.810 1.00 65.56 73 ASP A C 1
ATOM 575 O O . ASP A 1 73 ? 7.530 -11.764 9.531 1.00 65.56 73 ASP A O 1
ATOM 579 N N . ALA A 1 74 ? 5.878 -11.953 8.040 1.00 62.75 74 ALA A N 1
ATOM 580 C CA . ALA A 1 74 ? 5.655 -10.506 7.922 1.00 62.75 74 ALA A CA 1
ATOM 581 C C . ALA A 1 74 ? 5.132 -9.854 9.222 1.00 62.75 74 ALA A C 1
ATOM 583 O O . ALA A 1 74 ? 4.915 -8.650 9.273 1.00 62.75 74 ALA A O 1
ATOM 584 N N . GLY A 1 75 ? 4.956 -10.617 10.307 1.00 60.28 75 GLY A N 1
ATOM 585 C CA . GLY A 1 75 ? 4.631 -10.097 11.637 1.00 60.28 75 GLY A CA 1
ATOM 586 C C . GLY A 1 75 ? 5.822 -9.567 12.451 1.00 60.28 75 GLY A C 1
ATOM 587 O O . GLY A 1 75 ? 5.591 -9.134 13.579 1.00 60.28 75 GLY A O 1
ATOM 588 N N . GLY A 1 76 ? 7.054 -9.648 11.932 1.00 68.19 76 GLY A N 1
ATOM 589 C CA . GLY A 1 76 ? 8.277 -9.187 12.602 1.00 68.19 76 GLY A CA 1
ATOM 590 C C . GLY A 1 76 ? 9.035 -8.140 11.776 1.00 68.19 76 GLY A C 1
ATOM 591 O O . GLY A 1 76 ? 8.890 -6.948 12.044 1.00 68.19 76 GLY A O 1
ATOM 592 N N . PRO A 1 77 ? 9.852 -8.554 10.790 1.00 76.69 77 PRO A N 1
ATOM 593 C CA . PRO A 1 77 ? 10.543 -7.640 9.890 1.00 76.69 77 PRO A CA 1
ATOM 594 C C . PRO A 1 77 ? 9.634 -7.124 8.769 1.00 76.69 77 PRO A C 1
ATOM 596 O O . PRO A 1 77 ? 8.693 -7.788 8.333 1.00 76.69 77 PRO A O 1
ATOM 599 N N . TRP A 1 78 ? 9.984 -5.948 8.254 1.00 79.38 78 TRP A N 1
ATOM 600 C CA . TRP A 1 78 ? 9.482 -5.454 6.978 1.00 79.38 78 TRP A CA 1
ATOM 601 C C . TRP A 1 78 ? 9.985 -6.348 5.838 1.00 79.38 78 TRP A C 1
ATOM 603 O O . TRP A 1 78 ? 11.187 -6.598 5.731 1.00 79.38 78 TRP A O 1
ATOM 613 N N . ILE A 1 79 ? 9.079 -6.814 4.979 1.00 85.12 79 ILE A N 1
ATOM 614 C CA . ILE A 1 79 ? 9.405 -7.691 3.847 1.00 85.12 79 ILE A CA 1
ATOM 615 C C . ILE A 1 79 ? 9.180 -6.929 2.546 1.00 85.12 79 ILE A C 1
ATOM 617 O O . ILE A 1 79 ? 8.138 -6.307 2.370 1.00 85.12 79 ILE A O 1
ATOM 621 N N . ARG A 1 80 ? 10.137 -6.993 1.618 1.00 86.69 80 ARG A N 1
ATOM 622 C CA . ARG A 1 80 ? 9.990 -6.420 0.275 1.00 86.69 80 ARG A CA 1
ATOM 623 C C . ARG A 1 80 ? 9.384 -7.462 -0.659 1.00 86.69 80 ARG A C 1
ATOM 625 O O . ARG A 1 80 ? 9.820 -8.614 -0.669 1.00 86.69 80 ARG A O 1
ATOM 632 N N . VAL A 1 81 ? 8.380 -7.062 -1.431 1.00 86.81 81 VAL A N 1
ATOM 633 C CA . VAL A 1 81 ? 7.706 -7.919 -2.410 1.00 86.81 81 VAL A CA 1
ATOM 634 C C . VAL A 1 81 ? 7.590 -7.225 -3.755 1.00 86.81 81 VAL A C 1
ATOM 636 O O . VAL A 1 81 ? 7.376 -6.015 -3.811 1.00 86.81 81 VAL A O 1
ATOM 639 N N . LEU A 1 82 ? 7.712 -7.991 -4.836 1.00 85.38 82 LEU A N 1
ATOM 640 C CA . LEU A 1 82 ? 7.543 -7.482 -6.192 1.00 85.38 82 LEU A CA 1
ATOM 641 C C . LEU A 1 82 ? 6.103 -7.019 -6.398 1.00 85.38 82 LEU A C 1
ATOM 643 O O . LEU A 1 82 ? 5.163 -7.728 -6.034 1.00 85.38 82 LEU A O 1
ATOM 647 N N . CYS A 1 83 ? 5.926 -5.855 -7.011 1.00 82.38 83 CYS A N 1
ATOM 648 C CA . CYS A 1 83 ? 4.613 -5.276 -7.233 1.00 82.38 83 CYS A CA 1
ATOM 649 C C . CYS A 1 83 ? 4.497 -4.616 -8.613 1.00 82.38 83 CYS A C 1
ATOM 651 O O . CYS A 1 83 ? 5.508 -4.221 -9.194 1.00 82.38 83 CYS A O 1
ATOM 653 N N . PRO A 1 84 ? 3.279 -4.501 -9.170 1.00 79.12 84 PRO A N 1
ATOM 654 C CA . PRO A 1 84 ? 3.069 -3.759 -10.396 1.00 79.12 84 PRO A CA 1
ATOM 655 C C . PRO A 1 84 ? 3.340 -2.279 -10.150 1.00 79.12 84 PRO A C 1
ATOM 657 O O . PRO A 1 84 ? 3.107 -1.738 -9.069 1.00 79.12 84 PRO A O 1
ATOM 660 N N . HIS A 1 85 ? 3.803 -1.606 -11.190 1.00 78.94 85 HIS A N 1
ATOM 661 C CA . HIS A 1 85 ? 4.055 -0.184 -11.127 1.00 78.94 85 HIS A CA 1
ATOM 662 C C . HIS A 1 85 ? 2.730 0.594 -11.114 1.00 78.94 85 HIS A C 1
ATOM 664 O O . HIS A 1 85 ? 2.048 0.701 -12.131 1.00 78.94 85 HIS A O 1
ATOM 670 N N . TRP A 1 86 ? 2.350 1.135 -9.955 1.00 73.75 86 TRP A N 1
ATOM 671 C CA . TRP A 1 86 ? 1.122 1.933 -9.818 1.00 73.75 86 TRP A CA 1
ATOM 672 C C . TRP A 1 86 ? 1.302 3.416 -10.145 1.00 73.75 86 TRP A C 1
ATOM 674 O O . TRP A 1 86 ? 0.314 4.147 -10.209 1.00 73.75 86 TRP A O 1
ATOM 684 N N . VAL A 1 87 ? 2.542 3.890 -10.300 1.00 60.09 87 VAL A N 1
ATOM 685 C CA . VAL A 1 87 ? 2.849 5.325 -10.225 1.00 60.09 87 VAL A CA 1
ATOM 686 C C . VAL A 1 87 ? 3.446 5.847 -11.523 1.00 60.09 87 VAL A C 1
ATOM 688 O O . VAL A 1 87 ? 4.624 6.153 -11.603 1.00 60.09 87 VAL A O 1
ATOM 691 N N . GLY A 1 88 ? 2.582 6.041 -12.518 1.00 53.03 88 GLY A N 1
ATOM 692 C CA . GLY A 1 88 ? 2.871 6.894 -13.679 1.00 53.03 88 GLY A CA 1
ATOM 693 C C . GLY A 1 88 ? 2.509 8.374 -13.471 1.00 53.03 88 GLY A C 1
ATOM 694 O O . GLY A 1 88 ? 2.707 9.185 -14.369 1.00 53.03 88 GLY A O 1
ATOM 695 N N . MET A 1 89 ? 1.945 8.746 -12.317 1.00 46.94 89 MET A N 1
ATOM 696 C CA . MET A 1 89 ? 1.434 10.094 -12.044 1.00 46.94 89 MET A CA 1
ATOM 697 C C . MET A 1 89 ? 2.082 10.647 -10.777 1.00 46.94 89 MET A C 1
ATOM 699 O O . MET A 1 89 ? 2.145 9.971 -9.755 1.00 46.94 89 MET A O 1
ATOM 703 N N . SER A 1 90 ? 2.530 11.896 -10.846 1.00 56.12 90 SER A N 1
ATOM 704 C CA . SER A 1 90 ? 3.252 12.678 -9.830 1.00 56.12 90 SER A CA 1
ATOM 705 C C . SER A 1 90 ? 2.549 12.854 -8.470 1.00 56.12 90 SER A C 1
ATOM 707 O O . SER A 1 90 ? 3.020 13.621 -7.633 1.00 56.12 90 SER A O 1
ATOM 709 N N . ALA A 1 91 ? 1.425 12.174 -8.222 1.00 68.31 91 ALA A N 1
ATOM 710 C CA . ALA A 1 91 ? 0.632 12.309 -7.010 1.00 68.31 91 ALA A CA 1
ATOM 711 C C . ALA A 1 91 ? -0.050 10.995 -6.602 1.00 68.31 91 ALA A C 1
ATOM 713 O O . ALA A 1 91 ? -0.633 10.282 -7.419 1.00 68.31 91 ALA A O 1
ATOM 714 N N . VAL A 1 92 ? -0.058 10.721 -5.294 1.00 78.69 92 VAL A N 1
ATOM 715 C CA . VAL A 1 92 ? -0.819 9.610 -4.711 1.00 78.69 92 VAL A CA 1
ATOM 716 C C . VAL A 1 92 ? -2.293 9.990 -4.598 1.00 78.69 92 VAL A C 1
ATOM 718 O O . VAL A 1 92 ? -2.665 10.905 -3.858 1.00 78.69 92 VAL A O 1
ATOM 721 N N . THR A 1 93 ? -3.154 9.245 -5.288 1.00 84.06 93 THR A N 1
ATOM 722 C CA . THR A 1 93 ? -4.611 9.410 -5.221 1.00 84.06 93 THR A CA 1
ATOM 723 C C . THR A 1 93 ? -5.261 8.297 -4.392 1.00 84.06 93 THR A C 1
ATOM 725 O O . THR A 1 93 ? -4.702 7.204 -4.273 1.00 84.06 93 THR A O 1
ATOM 728 N N . PRO A 1 94 ? -6.478 8.506 -3.851 1.00 85.25 94 PRO A N 1
ATOM 729 C CA . PRO A 1 94 ? -7.232 7.437 -3.190 1.00 85.25 94 PRO A CA 1
ATOM 730 C C . PRO A 1 94 ? -7.461 6.202 -4.077 1.00 85.25 94 PRO A C 1
ATOM 732 O O . PRO A 1 94 ? -7.587 5.097 -3.557 1.00 85.25 94 PRO A O 1
ATOM 735 N N . ALA A 1 95 ? -7.503 6.375 -5.404 1.00 85.62 95 ALA A N 1
ATOM 736 C CA . ALA A 1 95 ? -7.626 5.274 -6.357 1.00 85.62 95 ALA A CA 1
ATOM 737 C C . ALA A 1 95 ? -6.368 4.391 -6.375 1.00 85.62 95 ALA A C 1
ATOM 739 O O . ALA A 1 95 ? -6.489 3.170 -6.326 1.00 85.62 95 ALA A O 1
ATOM 740 N N . VAL A 1 96 ? -5.172 4.994 -6.344 1.00 85.44 96 VAL A N 1
ATOM 741 C CA . VAL A 1 96 ? -3.902 4.257 -6.199 1.00 85.44 96 VAL A CA 1
ATOM 742 C C . VAL A 1 96 ? -3.872 3.506 -4.870 1.00 85.44 96 VAL A C 1
ATOM 744 O O . VAL A 1 96 ? -3.561 2.321 -4.836 1.00 85.44 96 VAL A O 1
ATOM 747 N N . VAL A 1 97 ? -4.267 4.165 -3.776 1.00 87.94 97 VAL A N 1
ATOM 748 C CA . VAL A 1 97 ? -4.321 3.539 -2.444 1.00 87.94 97 VAL A CA 1
ATOM 749 C C . VAL A 1 97 ? -5.254 2.327 -2.440 1.00 87.94 97 VAL A C 1
ATOM 751 O O . VAL A 1 97 ? -4.894 1.273 -1.921 1.00 87.94 97 VAL A O 1
ATOM 754 N N . ARG A 1 98 ? -6.436 2.454 -3.052 1.00 89.69 98 ARG A N 1
ATOM 755 C CA . ARG A 1 98 ? -7.375 1.340 -3.223 1.00 89.69 98 ARG A CA 1
ATOM 756 C C . ARG A 1 98 ? -6.746 0.201 -4.022 1.00 89.69 98 ARG A C 1
ATOM 758 O O . ARG A 1 98 ? -6.788 -0.929 -3.551 1.00 89.69 98 ARG A O 1
ATOM 765 N N . ALA A 1 99 ? -6.134 0.499 -5.167 1.00 88.38 99 ALA A N 1
ATOM 766 C CA . ALA A 1 99 ? -5.495 -0.507 -6.013 1.00 88.38 99 ALA A CA 1
ATOM 767 C C . ALA A 1 99 ? -4.387 -1.264 -5.265 1.00 88.38 99 ALA A C 1
ATOM 769 O O . ALA A 1 99 ? -4.301 -2.482 -5.373 1.00 88.38 99 ALA A O 1
ATOM 770 N N . VAL A 1 100 ? -3.586 -0.570 -4.451 1.00 87.81 100 VAL A N 1
ATOM 771 C CA . VAL A 1 100 ? -2.564 -1.192 -3.596 1.00 87.81 100 VAL A CA 1
ATOM 772 C C . VAL A 1 100 ? -3.194 -2.129 -2.561 1.00 87.81 100 VAL A C 1
ATOM 774 O O . VAL A 1 100 ? -2.719 -3.251 -2.389 1.00 87.81 100 VAL A O 1
ATOM 777 N N . ILE A 1 101 ? -4.271 -1.706 -1.887 1.00 88.56 101 ILE A N 1
ATOM 778 C CA . ILE A 1 101 ? -4.966 -2.530 -0.882 1.00 88.56 101 ILE A CA 1
ATOM 779 C C . ILE A 1 101 ? -5.590 -3.771 -1.529 1.00 88.56 101 ILE A C 1
ATOM 781 O O . ILE A 1 101 ? -5.416 -4.880 -1.025 1.00 88.56 101 ILE A O 1
ATOM 785 N N . GLU A 1 102 ? -6.299 -3.598 -2.644 1.00 88.38 102 GLU A N 1
ATOM 786 C CA . GLU A 1 102 ? -6.948 -4.686 -3.384 1.00 88.38 102 GLU A CA 1
ATOM 787 C C . GLU A 1 102 ? -5.915 -5.665 -3.941 1.00 88.38 102 GLU A C 1
ATOM 789 O O . GLU A 1 102 ? -6.077 -6.881 -3.813 1.00 88.38 102 GLU A O 1
ATOM 794 N N . TRP A 1 103 ? -4.801 -5.144 -4.466 1.00 87.00 103 TRP A N 1
ATOM 795 C CA . TRP A 1 103 ? -3.669 -5.959 -4.875 1.00 87.00 103 TRP A CA 1
ATOM 796 C C . TRP A 1 103 ? -3.182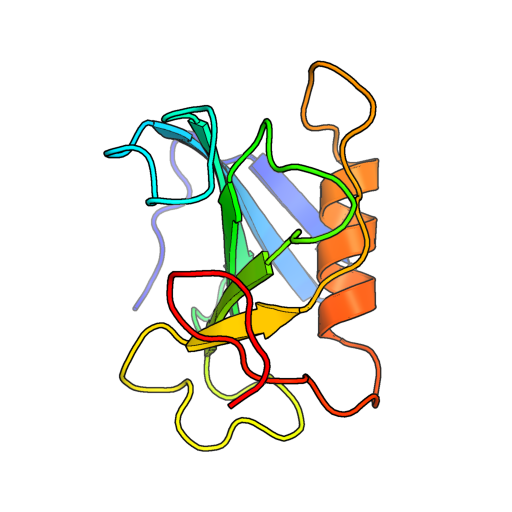 -6.775 -3.678 1.00 87.00 103 TRP A C 1
ATOM 798 O O . TRP A 1 103 ? -3.215 -7.999 -3.746 1.00 87.00 103 TRP A O 1
ATOM 808 N N . CYS A 1 104 ? -2.824 -6.157 -2.554 1.00 83.19 104 CYS A N 1
ATOM 809 C CA . CYS A 1 104 ? -2.332 -6.880 -1.374 1.00 83.19 104 CYS A CA 1
ATOM 810 C C . CYS A 1 104 ? -3.331 -7.893 -0.785 1.00 83.19 104 CYS A C 1
ATOM 812 O O . CYS A 1 104 ? -2.906 -8.852 -0.150 1.00 83.19 104 CYS A O 1
ATOM 814 N N . SER A 1 105 ? -4.633 -7.680 -0.987 1.00 81.25 105 SER A N 1
ATOM 815 C CA . SER A 1 105 ? -5.708 -8.554 -0.492 1.00 81.25 105 SER A CA 1
ATOM 816 C C . SER A 1 105 ? -6.072 -9.687 -1.461 1.00 81.25 105 SER A C 1
ATOM 818 O O . SER A 1 105 ? -6.934 -10.504 -1.151 1.00 81.25 105 SER A O 1
ATOM 820 N N . SER A 1 106 ? -5.462 -9.729 -2.648 1.00 80.56 106 SER A N 1
ATOM 821 C CA . SER A 1 106 ? -5.671 -10.802 -3.624 1.00 80.56 106 SER A CA 1
ATOM 822 C C . SER A 1 106 ? -5.017 -12.105 -3.145 1.00 80.56 106 SER A C 1
ATOM 824 O O . SER A 1 106 ? -3.908 -12.063 -2.618 1.00 80.56 106 SER A O 1
ATOM 826 N N . ASP A 1 107 ? -5.626 -13.262 -3.422 1.00 72.69 107 ASP A N 1
ATOM 827 C CA . ASP A 1 107 ? -5.119 -14.600 -3.040 1.00 72.69 107 ASP A CA 1
ATOM 828 C C . ASP A 1 107 ? -3.910 -15.079 -3.873 1.00 72.69 107 ASP A C 1
ATOM 830 O O . ASP A 1 107 ? -3.719 -16.264 -4.136 1.00 72.69 107 ASP A O 1
ATOM 834 N N . ARG A 1 108 ? -3.082 -14.148 -4.355 1.00 75.19 108 ARG A N 1
ATOM 835 C CA . ARG A 1 108 ? -1.879 -14.491 -5.112 1.00 75.19 108 ARG A CA 1
ATOM 836 C C . ARG A 1 108 ? -0.670 -14.607 -4.184 1.00 75.19 108 ARG A C 1
ATOM 838 O O . ARG A 1 108 ? -0.557 -13.830 -3.234 1.00 75.19 108 ARG A O 1
ATOM 845 N N . PRO A 1 109 ? 0.277 -15.510 -4.483 1.00 70.56 109 PRO A N 1
ATOM 846 C CA . PRO A 1 109 ? 1.537 -15.553 -3.762 1.00 70.56 109 PRO A CA 1
ATOM 847 C C . PRO A 1 109 ? 2.313 -14.253 -3.998 1.00 70.56 109 PRO A C 1
ATOM 849 O O . PRO A 1 109 ? 2.480 -13.799 -5.132 1.00 70.56 109 PRO A O 1
ATOM 852 N N . LEU A 1 110 ? 2.786 -13.646 -2.912 1.00 80.88 110 LEU A N 1
ATOM 853 C CA . LEU A 1 110 ? 3.678 -12.495 -2.975 1.00 80.88 110 LEU A CA 1
ATOM 854 C C . LEU A 1 110 ? 5.115 -12.978 -3.179 1.00 80.88 110 LEU A C 1
ATOM 856 O O . LEU A 1 110 ? 5.624 -13.782 -2.399 1.00 80.88 110 LEU A O 1
ATOM 860 N N . VAL A 1 111 ? 5.770 -12.472 -4.222 1.00 83.00 111 VAL A N 1
ATOM 861 C CA . VAL A 1 111 ? 7.163 -12.808 -4.545 1.00 83.00 111 VAL A CA 1
ATOM 862 C C . VAL A 1 111 ? 8.083 -11.899 -3.741 1.00 83.00 111 VAL A C 1
ATOM 864 O O . VAL A 1 111 ? 7.996 -10.679 -3.877 1.00 83.00 111 VAL A O 1
ATOM 867 N N . ARG A 1 112 ? 8.944 -12.477 -2.898 1.00 85.31 112 ARG A N 1
ATOM 868 C CA . ARG A 1 112 ? 9.921 -11.721 -2.104 1.00 85.31 112 ARG A CA 1
ATOM 869 C C . ARG A 1 112 ? 11.035 -11.194 -3.000 1.00 85.31 112 ARG A C 1
ATOM 871 O O . ARG A 1 112 ? 11.447 -11.868 -3.941 1.00 85.31 112 ARG A O 1
ATOM 878 N N . VAL A 1 113 ? 11.522 -10.001 -2.678 1.00 83.94 113 VAL A N 1
ATOM 879 C CA . VAL A 1 113 ? 12.677 -9.407 -3.355 1.00 83.94 113 VAL A CA 1
ATOM 880 C C . VAL A 1 113 ? 13.712 -8.894 -2.359 1.00 83.94 113 VAL A C 1
ATOM 882 O O . VAL A 1 113 ? 13.381 -8.543 -1.224 1.00 83.94 113 VAL A O 1
ATOM 885 N N . ASP A 1 114 ? 14.974 -8.860 -2.778 1.00 83.00 114 ASP A N 1
ATOM 886 C CA . ASP A 1 114 ? 16.067 -8.244 -2.030 1.00 83.00 114 ASP A CA 1
ATOM 887 C C . ASP A 1 114 ? 16.027 -6.703 -2.127 1.00 83.00 114 ASP A C 1
ATOM 889 O O . ASP A 1 114 ? 15.152 -6.100 -2.753 1.00 83.00 114 ASP A O 1
ATOM 893 N N . TYR A 1 115 ? 17.003 -6.040 -1.504 1.00 75.19 115 TYR A N 1
ATOM 894 C CA . TYR A 1 115 ? 17.157 -4.580 -1.554 1.00 75.19 115 TYR A CA 1
ATOM 895 C C . TYR A 1 115 ? 17.506 -4.032 -2.954 1.00 75.19 115 TYR A C 1
ATOM 897 O O . TYR A 1 115 ? 17.494 -2.819 -3.146 1.00 75.19 115 TYR A O 1
ATOM 905 N N . ARG A 1 116 ? 17.835 -4.903 -3.919 1.00 73.81 116 ARG A N 1
ATOM 906 C CA . ARG A 1 116 ? 18.133 -4.583 -5.326 1.00 73.81 116 ARG A CA 1
ATOM 907 C C . ARG A 1 116 ? 16.976 -4.921 -6.272 1.00 73.81 116 ARG A C 1
ATOM 909 O O . ARG A 1 116 ? 17.083 -4.634 -7.466 1.00 73.81 116 ARG A O 1
ATOM 916 N N . GLY A 1 117 ? 15.879 -5.477 -5.754 1.00 73.31 117 GLY A N 1
ATOM 917 C CA . GLY A 1 117 ? 14.702 -5.858 -6.529 1.00 73.31 117 GLY A CA 1
ATOM 918 C C . GLY A 1 117 ? 14.836 -7.219 -7.214 1.00 73.31 117 GLY A C 1
ATOM 919 O O . GLY A 1 117 ? 14.027 -7.533 -8.082 1.00 73.31 117 GLY A O 1
ATOM 920 N N . ASN A 1 118 ? 15.837 -8.027 -6.848 1.00 79.25 118 ASN A N 1
ATOM 921 C CA . ASN A 1 118 ? 15.978 -9.395 -7.341 1.00 79.25 118 ASN A CA 1
ATOM 922 C C . ASN A 1 118 ? 15.112 -10.344 -6.516 1.00 79.25 118 ASN A C 1
ATOM 924 O O . ASN A 1 118 ? 14.980 -10.164 -5.308 1.00 79.25 118 ASN A O 1
ATOM 928 N N . ILE A 1 119 ? 14.561 -11.371 -7.159 1.00 81.62 119 ILE A N 1
ATOM 929 C CA . ILE A 1 119 ? 13.778 -12.419 -6.495 1.00 81.62 119 ILE A CA 1
ATOM 930 C C . ILE A 1 119 ? 14.690 -13.225 -5.558 1.00 81.62 119 ILE A C 1
ATOM 932 O O . ILE A 1 119 ? 15.807 -13.572 -5.945 1.00 81.62 119 ILE A O 1
ATOM 936 N N . VAL A 1 120 ? 14.196 -13.511 -4.349 1.00 74.88 120 VAL A N 1
ATOM 937 C CA . VAL A 1 120 ? 14.878 -14.308 -3.309 1.00 74.88 120 VAL A CA 1
ATOM 938 C C . VAL A 1 120 ? 14.084 -15.563 -2.992 1.00 74.88 120 VAL A C 1
ATOM 940 O O . VAL A 1 120 ? 12.844 -15.442 -2.852 1.00 74.88 120 VAL A O 1
#

Sequence (120 aa):
MAVSGKGRRKIIVGGRTYLWWVGHDDPECLSGSDTYLMVVSADGRFGVRFFLGQLAERSFLIVLGREFHGLRDA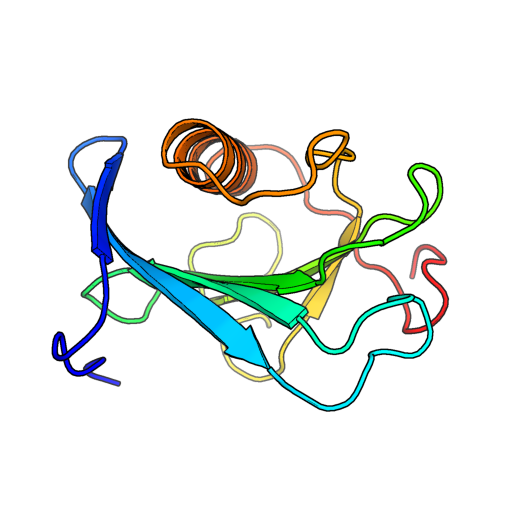GGPWI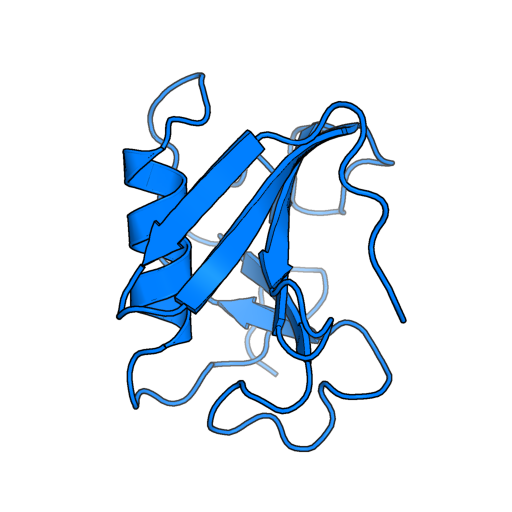RVLCPHWVGMSAVTPAVVRAVIEWCSSDRPLVRVDYRGNIV

pLDDT: mean 78.01, std 11.24, range [41.28, 91.06]

Foldseek 3Di:
DADDQPPWDWDAAPNFIKTKDKDAAPAQPQAPGRIWIWIAGRVRQWIKIFHPRGDQVQGKIWIAHCQQAQCNPSPDDTFIFDDGDLDPDPDDDVVSVNVVVVVRNDNDHTFTADSRSHTD